Protein AF-A0A2G9U704-F1 (afdb_monomer_lite)

Secondary structure (DSSP, 8-state):
-TTS--------SHHHHHHHH--SS----HHHHHHHHTT-----S---GGGTT-TT-TTGGG---

Sequence (65 aa):
MDRNIAVIPKSVHSERIVENFKLFDFSLTEDEIQLLESSGHRQRLFLHNYMEGHPEDPFALERKH

Organism: Teladorsagia circumcincta (NCBI:txid45464)

Radius of gyration: 17.07 Å; chains: 1; bounding box: 32×32×41 Å

Structure (mmCIF, N/CA/C/O backbone):
data_AF-A0A2G9U704-F1
#
_entry.id   AF-A0A2G9U704-F1
#
loop_
_atom_site.group_PDB
_atom_site.id
_atom_site.type_symbol
_atom_site.label_atom_id
_atom_site.label_alt_id
_atom_site.label_comp_id
_atom_site.label_asym_id
_atom_site.label_entity_id
_atom_site.label_seq_id
_atom_site.pdbx_PDB_ins_code
_atom_site.Cartn_x
_atom_site.Cartn_y
_atom_site.Cartn_z
_atom_site.occupancy
_atom_site.B_iso_or_equiv
_atom_site.auth_seq_id
_atom_site.auth_comp_id
_atom_site.auth_asym_id
_atom_site.auth_atom_id
_atom_site.pdbx_PDB_model_num
ATOM 1 N N . MET A 1 1 ? -7.870 1.942 5.597 1.00 77.56 1 MET A N 1
ATOM 2 C CA . MET A 1 1 ? -8.648 2.318 4.381 1.00 77.56 1 MET A CA 1
ATOM 3 C C . MET A 1 1 ? -8.478 3.797 4.029 1.00 77.56 1 MET A C 1
ATOM 5 O O . MET A 1 1 ? -8.999 4.281 3.030 1.00 77.56 1 MET A O 1
ATOM 9 N N . ASP A 1 2 ? -7.684 4.509 4.818 1.00 88.31 2 ASP A N 1
ATOM 10 C CA . ASP A 1 2 ? -7.843 5.940 5.076 1.00 88.31 2 ASP A CA 1
ATOM 11 C C . ASP A 1 2 ? -7.193 6.821 3.999 1.00 88.31 2 ASP A C 1
ATOM 13 O O . ASP A 1 2 ? -7.381 8.027 3.964 1.00 88.31 2 ASP A O 1
ATOM 17 N N . ARG A 1 3 ? -6.491 6.192 3.046 1.00 90.00 3 ARG A N 1
ATOM 18 C CA . ARG A 1 3 ? -5.974 6.820 1.818 1.00 90.00 3 ARG A CA 1
ATOM 19 C C . ARG A 1 3 ? -6.906 6.652 0.612 1.00 90.00 3 ARG A C 1
ATOM 21 O O . ARG A 1 3 ? -6.518 6.991 -0.499 1.00 90.00 3 ARG A O 1
ATOM 28 N N . ASN A 1 4 ? -8.104 6.095 0.814 1.00 91.06 4 ASN A N 1
ATOM 29 C CA . ASN A 1 4 ? -9.092 5.818 -0.234 1.00 91.06 4 ASN A CA 1
ATOM 30 C C . ASN A 1 4 ? -8.570 4.901 -1.365 1.00 91.06 4 ASN A C 1
ATOM 32 O O . ASN A 1 4 ? -8.855 5.102 -2.544 1.00 91.06 4 ASN A O 1
ATOM 36 N N . ILE A 1 5 ? -7.777 3.887 -1.001 1.00 93.50 5 ILE A N 1
ATOM 37 C CA . ILE A 1 5 ? -7.227 2.877 -1.917 1.00 93.50 5 ILE A CA 1
ATOM 38 C C . ILE A 1 5 ? -7.716 1.500 -1.468 1.00 93.50 5 ILE A C 1
ATOM 40 O O . ILE A 1 5 ? -7.525 1.116 -0.312 1.00 93.50 5 ILE A O 1
ATOM 44 N N . ALA A 1 6 ? -8.314 0.741 -2.387 1.00 94.25 6 ALA A N 1
ATOM 45 C CA . ALA A 1 6 ? -8.685 -0.647 -2.138 1.00 94.25 6 ALA A CA 1
ATOM 46 C C . ALA A 1 6 ? -7.434 -1.542 -2.078 1.00 94.25 6 ALA A C 1
ATOM 48 O O . ALA A 1 6 ? -6.545 -1.441 -2.924 1.00 94.25 6 ALA A O 1
ATOM 49 N N . VAL A 1 7 ? -7.375 -2.438 -1.092 1.00 94.44 7 VAL A N 1
ATOM 50 C CA . VAL A 1 7 ? -6.249 -3.363 -0.885 1.00 94.44 7 VAL A CA 1
ATOM 51 C C . VAL A 1 7 ? -6.643 -4.798 -1.236 1.00 94.44 7 VAL A C 1
ATOM 53 O O . VAL A 1 7 ? -7.767 -5.219 -0.980 1.00 94.44 7 VAL A O 1
ATOM 56 N N . ILE A 1 8 ? -5.707 -5.564 -1.807 1.00 95.44 8 ILE A N 1
ATOM 57 C CA . ILE A 1 8 ? -5.910 -6.971 -2.197 1.00 95.44 8 ILE A CA 1
ATOM 58 C C . ILE A 1 8 ? -4.818 -7.831 -1.531 1.00 95.44 8 ILE A C 1
ATOM 60 O O . ILE A 1 8 ? -3.814 -8.167 -2.166 1.00 95.44 8 ILE A O 1
ATOM 64 N N . PRO A 1 9 ? -4.942 -8.146 -0.227 1.00 95.88 9 PRO A N 1
ATOM 65 C CA . PRO A 1 9 ? -3.920 -8.895 0.493 1.00 95.88 9 PRO A CA 1
ATOM 66 C C . PRO A 1 9 ? -3.920 -10.368 0.065 1.00 95.88 9 PRO A C 1
ATOM 68 O O . PRO A 1 9 ? -4.885 -11.101 0.277 1.00 95.88 9 PRO A O 1
ATOM 71 N N . LYS A 1 10 ? -2.808 -10.836 -0.508 1.00 96.19 10 LYS A N 1
ATOM 72 C CA . LYS A 1 10 ? -2.632 -12.253 -0.853 1.00 96.19 10 LYS A CA 1
ATOM 73 C C . LYS A 1 10 ? -2.277 -13.061 0.396 1.00 96.19 10 LYS A C 1
ATOM 75 O O . LYS A 1 10 ? -1.226 -12.847 0.995 1.00 96.19 10 LYS A O 1
ATOM 80 N N . SER A 1 11 ? -3.087 -14.066 0.727 1.00 97.06 11 SER A N 1
ATOM 81 C CA . SER A 1 11 ? -2.761 -15.090 1.729 1.00 97.06 11 SER A CA 1
ATOM 82 C C . SER A 1 11 ? -3.357 -16.444 1.340 1.00 97.06 11 SER A C 1
ATOM 84 O O . SER A 1 11 ? -4.395 -16.504 0.691 1.00 97.06 11 SER A O 1
ATOM 86 N N . VAL A 1 12 ? -2.690 -17.527 1.740 1.00 97.19 12 VAL A N 1
ATOM 87 C CA . VAL A 1 12 ? -3.203 -18.910 1.653 1.00 97.19 12 VAL A CA 1
ATOM 88 C C . VAL A 1 12 ? -3.457 -19.521 3.035 1.00 97.19 12 VAL A C 1
ATOM 90 O O . VAL A 1 12 ? -4.031 -20.598 3.140 1.00 97.19 12 VAL A O 1
ATOM 93 N N . HIS A 1 13 ? -3.030 -18.837 4.101 1.00 98.19 13 HIS A N 1
ATOM 94 C CA . HIS A 1 13 ? -3.235 -19.269 5.479 1.00 98.19 13 HIS A CA 1
ATOM 95 C C . HIS A 1 13 ? -4.556 -18.695 5.991 1.00 98.19 13 HIS A C 1
ATOM 97 O O . HIS A 1 13 ? -4.743 -17.476 5.969 1.00 98.19 13 HIS A O 1
ATOM 103 N N . SER A 1 14 ? -5.455 -19.564 6.456 1.00 97.00 14 SER A N 1
ATOM 104 C CA . SER A 1 14 ? -6.810 -19.207 6.903 1.00 97.00 14 SER A CA 1
ATOM 105 C C . SER A 1 14 ? -6.810 -18.143 8.002 1.00 97.00 14 SER A C 1
ATOM 107 O O . SER A 1 14 ? -7.524 -17.151 7.897 1.00 97.00 14 SER A O 1
ATOM 109 N N . GLU A 1 15 ? -5.956 -18.301 9.011 1.00 97.75 15 GLU A N 1
ATOM 110 C CA . GLU A 1 15 ? -5.807 -17.360 10.129 1.00 97.75 15 GLU A CA 1
ATOM 111 C C . GLU A 1 15 ? -5.448 -15.952 9.640 1.00 97.75 15 GLU A C 1
ATOM 113 O O . GLU A 1 15 ? -6.094 -14.976 10.016 1.00 97.75 15 GLU A O 1
ATOM 118 N N . ARG A 1 16 ? -4.486 -15.857 8.713 1.00 97.50 16 ARG A N 1
ATOM 119 C CA . ARG A 1 16 ? -4.060 -14.591 8.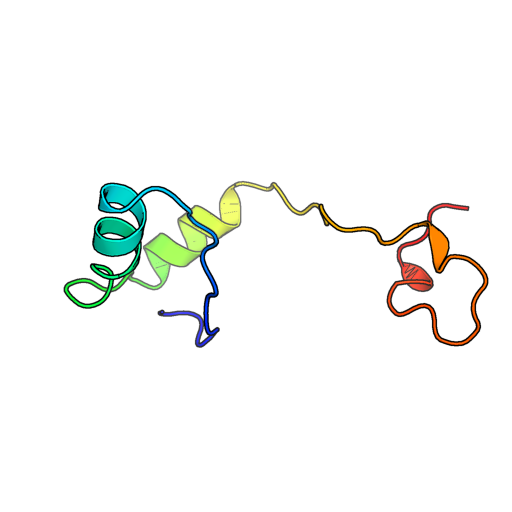102 1.00 9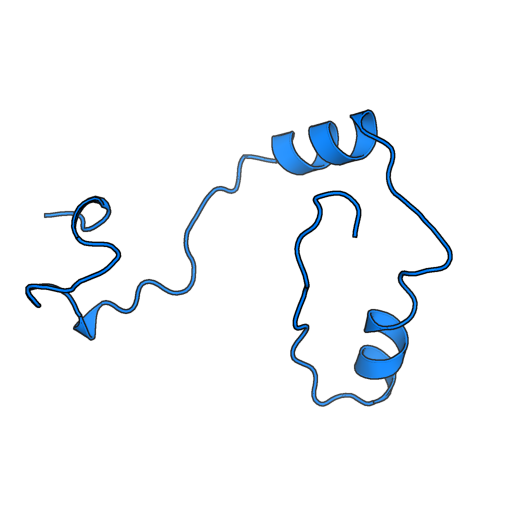7.50 16 ARG A CA 1
ATOM 120 C C . ARG A 1 16 ? -5.143 -13.961 7.231 1.00 97.50 16 ARG A C 1
ATOM 122 O O . ARG A 1 16 ? -5.227 -12.744 7.159 1.00 97.50 16 ARG A O 1
ATOM 129 N N . ILE A 1 17 ? -5.960 -14.766 6.548 1.00 97.31 17 ILE A N 1
ATOM 130 C CA . ILE A 1 17 ? -7.091 -14.253 5.757 1.00 97.31 17 ILE A CA 1
ATOM 131 C C . ILE A 1 17 ? -8.103 -13.570 6.684 1.00 97.31 17 ILE A C 1
ATOM 133 O O . ILE A 1 17 ? -8.554 -12.467 6.387 1.00 97.31 17 ILE A O 1
ATOM 137 N N . VAL A 1 18 ? -8.414 -14.200 7.821 1.00 96.88 18 VAL A N 1
ATOM 138 C CA . VAL A 1 18 ? -9.315 -13.630 8.831 1.00 96.88 18 VAL A CA 1
ATOM 139 C C . VAL A 1 18 ? -8.709 -12.374 9.461 1.00 96.88 18 VAL A C 1
ATOM 141 O O . VAL A 1 18 ? -9.405 -11.373 9.592 1.00 96.88 18 VAL A O 1
ATOM 144 N N . GLU A 1 19 ? -7.426 -12.406 9.826 1.00 96.44 19 GLU A N 1
ATOM 145 C CA . GLU A 1 19 ? -6.696 -11.258 10.383 1.00 96.44 19 GLU A CA 1
ATOM 146 C C . GLU A 1 19 ? -6.712 -10.058 9.424 1.00 96.44 19 GLU A C 1
ATOM 148 O O . GLU A 1 19 ? -7.143 -8.976 9.808 1.00 96.44 19 GLU A O 1
ATOM 153 N N . ASN A 1 20 ? -6.354 -10.261 8.153 1.00 96.12 20 ASN A N 1
ATOM 154 C CA . ASN A 1 20 ? -6.316 -9.203 7.139 1.00 96.12 20 ASN A CA 1
ATOM 155 C C . ASN A 1 20 ? -7.688 -8.571 6.850 1.00 96.12 20 ASN A C 1
ATOM 157 O O . ASN A 1 20 ? -7.742 -7.483 6.283 1.00 96.12 20 ASN A O 1
ATOM 161 N N . PHE A 1 21 ? -8.795 -9.242 7.184 1.00 94.94 21 PHE A N 1
ATOM 162 C CA . PHE A 1 21 ? -10.142 -8.691 7.015 1.00 94.94 21 PHE A CA 1
ATOM 163 C C . PHE A 1 21 ? -10.610 -7.881 8.236 1.00 94.94 21 PHE A C 1
ATOM 165 O O . PHE A 1 21 ? -11.508 -7.050 8.120 1.00 94.94 21 PHE A O 1
ATOM 172 N N . LYS A 1 22 ? -9.995 -8.078 9.408 1.00 95.19 22 LYS A N 1
ATOM 173 C CA . LYS A 1 22 ? -10.295 -7.338 10.645 1.00 95.19 22 LYS A CA 1
ATOM 174 C C . LYS A 1 22 ? -9.557 -5.994 10.673 1.00 95.19 22 LYS A C 1
ATOM 176 O O . LYS A 1 22 ? -8.679 -5.775 11.495 1.00 95.19 22 LYS A O 1
ATOM 181 N N . LEU A 1 23 ? -9.882 -5.122 9.720 1.00 92.44 23 LEU A N 1
ATOM 182 C CA . LEU A 1 23 ? -9.287 -3.783 9.579 1.00 92.44 23 LEU A CA 1
ATOM 183 C C . LEU A 1 23 ? -10.336 -2.658 9.635 1.00 92.44 23 LEU A C 1
ATOM 185 O O . LEU A 1 23 ? -10.037 -1.521 9.283 1.00 92.44 23 LEU A O 1
ATOM 189 N N . PHE A 1 24 ? -11.582 -2.983 9.994 1.00 92.62 24 PHE A N 1
ATOM 190 C CA . PHE A 1 24 ? -12.732 -2.067 9.934 1.00 92.62 24 PHE A CA 1
ATOM 191 C C . PHE A 1 24 ? -13.190 -1.560 11.306 1.00 92.62 24 PHE A C 1
ATOM 193 O O . PHE A 1 24 ? -14.134 -0.781 11.392 1.00 92.62 24 PHE A O 1
ATOM 200 N N . ASP A 1 25 ? -12.554 -2.025 12.376 1.00 94.81 25 ASP A N 1
ATOM 201 C CA . ASP A 1 25 ? -12.803 -1.643 13.765 1.00 94.81 25 ASP A CA 1
ATOM 202 C C . ASP A 1 25 ? -11.878 -0.516 14.255 1.00 94.81 25 ASP A C 1
ATOM 204 O O . ASP A 1 25 ? -12.028 -0.048 15.383 1.00 94.81 25 ASP A O 1
ATOM 208 N N . PHE A 1 26 ? -10.964 -0.036 13.407 1.00 94.62 26 PHE A N 1
ATOM 209 C CA . PHE A 1 26 ? -10.112 1.120 13.674 1.00 94.62 26 PHE A CA 1
ATOM 210 C C . PHE A 1 26 ? -9.877 1.956 12.408 1.00 94.62 26 PHE A C 1
ATOM 212 O O . PHE A 1 26 ? -10.111 1.510 11.285 1.00 94.62 26 PHE A O 1
ATOM 219 N N . SER A 1 27 ? -9.379 3.174 12.605 1.00 94.88 27 SER A N 1
ATOM 220 C CA . SER A 1 27 ? -8.915 4.078 11.550 1.00 94.88 27 SER A CA 1
ATOM 221 C C . SER A 1 27 ? -7.645 4.778 12.013 1.00 94.88 27 SER A C 1
ATOM 223 O O . SER A 1 27 ? -7.500 5.045 13.206 1.00 94.88 27 SER A O 1
ATOM 225 N N . LEU A 1 28 ? -6.753 5.103 11.081 1.00 95.50 28 LEU A N 1
ATOM 226 C CA . LEU A 1 28 ? -5.559 5.893 11.380 1.00 95.50 28 LEU A CA 1
ATOM 227 C C . LEU A 1 28 ? -5.862 7.389 11.280 1.00 95.50 28 LEU A C 1
ATOM 229 O O . LEU A 1 28 ? -6.605 7.824 10.399 1.00 95.50 28 LEU A O 1
ATOM 233 N N . THR A 1 29 ? -5.255 8.169 12.165 1.00 96.00 29 THR A N 1
ATOM 234 C CA . THR A 1 29 ? -5.244 9.632 12.085 1.00 96.00 29 THR A CA 1
ATOM 235 C C . THR A 1 29 ? -4.302 10.114 10.980 1.00 96.00 29 THR A C 1
ATOM 237 O O . THR A 1 29 ? -3.405 9.392 10.536 1.00 96.00 29 THR A O 1
ATOM 240 N N . GLU A 1 30 ? -4.481 11.356 10.532 1.00 94.75 30 GLU A N 1
ATOM 241 C CA . GLU A 1 30 ? -3.614 11.953 9.507 1.00 94.75 30 GLU A CA 1
ATOM 242 C C . GLU A 1 30 ? -2.142 11.989 9.946 1.00 94.75 30 GLU A C 1
ATOM 244 O O . GLU A 1 30 ? -1.260 11.664 9.150 1.00 94.75 30 GLU A O 1
ATOM 249 N N . ASP A 1 31 ? -1.878 12.295 11.218 1.00 96.44 31 ASP A N 1
ATOM 250 C CA . ASP A 1 31 ? -0.524 12.343 11.780 1.00 96.44 31 ASP A CA 1
ATOM 251 C C . ASP A 1 31 ? 0.147 10.958 11.784 1.00 96.44 31 ASP A C 1
ATOM 253 O O . ASP A 1 31 ? 1.327 10.829 11.450 1.00 96.44 31 ASP A O 1
ATOM 257 N N . GLU A 1 32 ? -0.600 9.894 12.098 1.00 96.38 32 GLU A N 1
ATOM 258 C CA . GLU A 1 32 ? -0.097 8.514 12.037 1.00 96.38 32 GLU A CA 1
ATOM 259 C C . GLU A 1 32 ? 0.222 8.091 10.599 1.00 96.38 32 GLU A C 1
ATOM 261 O O . GLU A 1 32 ? 1.235 7.432 10.355 1.00 96.38 32 GLU A O 1
ATOM 266 N N . ILE A 1 33 ? -0.601 8.499 9.627 1.00 94.50 33 ILE A N 1
ATOM 267 C CA . ILE A 1 33 ? -0.333 8.247 8.204 1.00 94.50 33 ILE A CA 1
ATOM 268 C C . ILE A 1 33 ? 0.942 8.978 7.769 1.00 94.50 33 ILE A C 1
ATOM 270 O O . ILE A 1 33 ? 1.808 8.362 7.145 1.00 94.50 33 ILE A O 1
ATOM 274 N N . GLN A 1 34 ? 1.098 10.255 8.131 1.00 93.44 34 GLN A N 1
ATOM 275 C CA . GLN A 1 34 ? 2.307 11.027 7.820 1.00 93.44 34 GLN A CA 1
ATOM 276 C C . GLN A 1 34 ? 3.559 10.395 8.440 1.00 93.44 34 GLN A C 1
ATOM 278 O O . GLN A 1 34 ? 4.602 10.298 7.786 1.00 93.44 34 GLN A O 1
ATOM 283 N N . LEU A 1 35 ? 3.451 9.900 9.675 1.00 95.56 35 LEU A N 1
ATOM 284 C CA . LEU A 1 35 ? 4.534 9.187 10.341 1.00 95.56 35 LEU A CA 1
ATOM 285 C C . LEU A 1 35 ? 4.923 7.913 9.573 1.00 95.56 35 LEU A C 1
ATOM 287 O O . LEU A 1 35 ? 6.112 7.673 9.359 1.00 95.56 35 LEU A O 1
ATOM 291 N N . LEU A 1 36 ? 3.957 7.126 9.092 1.00 93.19 36 LEU A N 1
ATOM 292 C CA . LEU A 1 36 ? 4.228 5.931 8.281 1.00 93.19 36 LEU A CA 1
ATOM 293 C C . LEU A 1 36 ? 4.900 6.273 6.937 1.00 93.19 36 LEU A C 1
ATOM 295 O O . LEU A 1 36 ? 5.833 5.584 6.505 1.00 93.19 36 LEU A O 1
ATOM 299 N N . GLU A 1 37 ? 4.475 7.360 6.287 1.00 91.69 37 GLU A N 1
ATOM 300 C CA . GLU A 1 37 ? 5.054 7.841 5.023 1.00 91.69 37 GLU A CA 1
ATOM 301 C C . GLU A 1 37 ? 6.492 8.376 5.171 1.00 91.69 37 GLU A C 1
ATOM 303 O O . GLU A 1 37 ? 7.243 8.412 4.187 1.00 91.69 37 GLU A O 1
ATOM 308 N N . SER A 1 38 ? 6.909 8.730 6.393 1.00 93.38 38 SER A N 1
ATOM 309 C CA . SER A 1 38 ? 8.259 9.226 6.699 1.00 93.38 38 SER A CA 1
ATOM 310 C C . SER A 1 38 ? 9.355 8.151 6.663 1.00 93.38 38 SER A C 1
ATOM 312 O O . SER A 1 38 ? 10.538 8.484 6.626 1.00 93.38 38 SER A O 1
ATOM 314 N N . SER A 1 39 ? 8.989 6.863 6.596 1.00 89.75 39 SER A N 1
ATOM 315 C CA . SER A 1 39 ? 9.932 5.730 6.604 1.00 89.75 39 SER A CA 1
ATOM 316 C C . SER A 1 39 ? 10.935 5.705 5.436 1.00 89.75 39 SER A C 1
ATOM 318 O O . SER A 1 39 ? 11.925 4.981 5.492 1.00 89.75 39 SER A O 1
ATOM 320 N N . GLY A 1 40 ? 10.710 6.482 4.369 1.00 83.69 40 GLY A N 1
ATOM 321 C CA . GLY A 1 40 ? 11.684 6.698 3.289 1.00 83.69 40 GLY A CA 1
ATOM 322 C C . GLY A 1 40 ? 11.847 5.543 2.290 1.00 83.69 40 GLY A C 1
ATOM 323 O O . GLY A 1 40 ? 12.529 5.698 1.277 1.00 83.69 40 GLY A O 1
ATOM 324 N N . HIS A 1 41 ? 11.188 4.404 2.502 1.00 85.75 41 HIS A N 1
ATOM 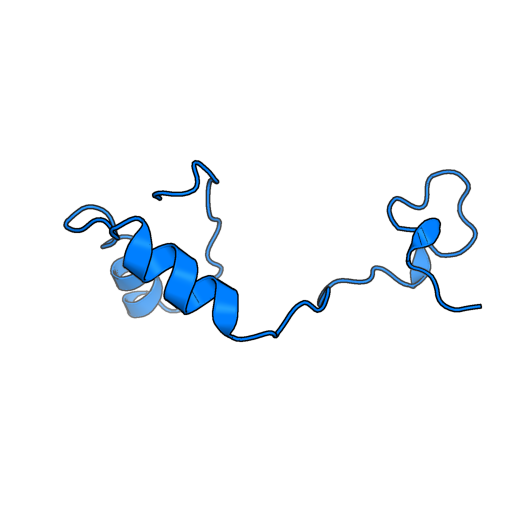325 C CA . HIS A 1 41 ? 11.242 3.262 1.589 1.00 85.75 41 HIS A CA 1
ATOM 326 C C . HIS A 1 41 ? 10.286 3.443 0.400 1.00 85.75 41 HIS A C 1
ATOM 328 O O . HIS A 1 41 ? 9.130 3.026 0.433 1.00 85.75 41 HIS A O 1
ATOM 334 N N . ARG A 1 42 ? 10.777 4.068 -0.678 1.00 87.69 42 ARG A N 1
ATOM 335 C CA . ARG A 1 42 ? 10.019 4.321 -1.917 1.00 87.69 42 ARG A CA 1
ATOM 336 C C . ARG A 1 42 ? 10.626 3.559 -3.095 1.00 87.69 42 ARG A C 1
ATOM 338 O O . ARG A 1 42 ? 11.346 4.128 -3.908 1.00 87.69 42 ARG A O 1
ATOM 345 N N . GLN A 1 43 ? 10.348 2.259 -3.172 1.00 90.25 43 GLN A N 1
ATOM 346 C CA . GLN A 1 43 ? 10.848 1.382 -4.234 1.00 90.25 43 GLN A CA 1
ATOM 347 C C . GLN A 1 43 ? 9.712 0.555 -4.846 1.00 90.25 43 GLN A C 1
ATOM 349 O O . GLN A 1 43 ? 8.923 -0.063 -4.132 1.00 90.25 43 GLN A O 1
ATOM 354 N N . ARG A 1 44 ? 9.659 0.493 -6.181 1.00 91.56 44 ARG A N 1
ATOM 355 C CA . ARG A 1 44 ? 8.777 -0.423 -6.914 1.00 91.56 44 ARG A CA 1
ATOM 356 C C . ARG A 1 44 ? 9.335 -1.847 -6.831 1.00 91.56 44 ARG A C 1
ATOM 358 O O . ARG A 1 44 ? 10.471 -2.088 -7.228 1.00 91.56 44 ARG A O 1
ATOM 365 N N . LEU A 1 45 ? 8.536 -2.791 -6.333 1.00 93.12 45 LEU A N 1
ATOM 366 C CA . LEU A 1 45 ? 8.943 -4.200 -6.202 1.00 93.12 45 LEU A CA 1
ATOM 367 C C . LEU A 1 45 ? 8.660 -5.027 -7.466 1.00 93.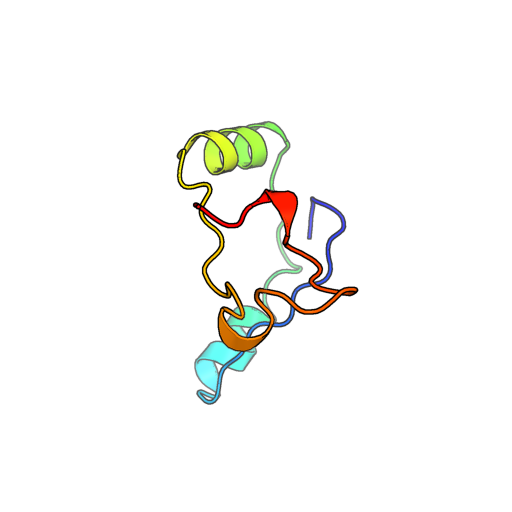12 45 LEU A C 1
ATOM 369 O O . LEU A 1 45 ? 9.422 -5.928 -7.802 1.00 93.12 45 LEU A O 1
ATOM 373 N N . PHE A 1 46 ? 7.586 -4.706 -8.191 1.00 93.38 46 PHE A N 1
ATOM 374 C CA . PHE A 1 46 ? 7.195 -5.386 -9.427 1.00 93.38 46 PHE A CA 1
ATOM 375 C C . PHE A 1 46 ? 7.550 -4.508 -10.628 1.00 93.38 46 PHE A C 1
ATOM 377 O O . PHE A 1 46 ? 6.792 -3.622 -11.012 1.00 93.38 46 PHE A O 1
ATOM 384 N N . LEU A 1 47 ? 8.747 -4.720 -11.179 1.00 92.31 47 LEU A N 1
ATOM 385 C CA . LEU A 1 47 ? 9.298 -3.885 -12.254 1.00 92.31 47 LEU A CA 1
ATOM 386 C C . LEU A 1 47 ? 8.845 -4.311 -13.655 1.00 92.31 47 LEU A C 1
ATOM 388 O O . LEU A 1 47 ? 8.893 -3.506 -14.577 1.00 92.31 47 LEU A O 1
ATOM 392 N N . HIS A 1 48 ? 8.435 -5.571 -13.837 1.00 93.06 48 HIS A N 1
ATOM 393 C CA . HIS A 1 48 ? 8.058 -6.118 -15.148 1.00 93.06 48 HIS A CA 1
ATOM 394 C C . HIS A 1 48 ? 9.122 -5.859 -16.237 1.00 93.06 48 HIS A C 1
ATOM 396 O O . HIS A 1 48 ? 8.813 -5.353 -17.309 1.00 93.06 48 HIS A O 1
ATOM 402 N N . ASN A 1 49 ? 10.392 -6.186 -15.954 1.00 91.69 49 ASN A N 1
ATOM 403 C CA . ASN A 1 49 ? 11.539 -5.875 -16.831 1.00 91.69 49 ASN A CA 1
ATOM 404 C C . ASN A 1 49 ? 11.409 -6.424 -18.259 1.00 91.69 49 ASN A C 1
ATOM 406 O O . ASN A 1 49 ? 11.961 -5.855 -19.186 1.00 91.69 49 ASN A O 1
ATOM 410 N N . TYR A 1 50 ? 10.654 -7.503 -18.461 1.00 91.06 50 TYR A N 1
ATOM 411 C CA . TYR A 1 50 ? 10.407 -8.061 -19.794 1.00 91.06 50 TYR A CA 1
ATOM 412 C C . TYR A 1 50 ? 9.600 -7.133 -20.722 1.00 91.06 50 TYR A C 1
ATOM 414 O O . TYR A 1 50 ? 9.494 -7.427 -21.907 1.00 91.06 50 TYR A O 1
ATOM 422 N N . MET A 1 51 ? 8.997 -6.058 -20.201 1.00 92.88 51 MET A N 1
ATOM 423 C CA . MET A 1 51 ? 8.288 -5.050 -21.000 1.00 92.88 51 MET A CA 1
ATOM 424 C C . MET A 1 51 ? 9.214 -3.949 -21.528 1.00 92.88 51 MET A C 1
ATOM 426 O O . MET A 1 51 ? 8.775 -3.130 -22.329 1.00 92.88 51 MET A O 1
ATOM 430 N N . GLU A 1 52 ? 10.474 -3.911 -21.093 1.00 93.12 52 GLU A N 1
ATOM 431 C CA . GLU A 1 52 ? 11.425 -2.884 -21.508 1.00 93.12 52 GLU A CA 1
ATOM 432 C C . GLU A 1 52 ? 11.638 -2.907 -23.031 1.00 93.12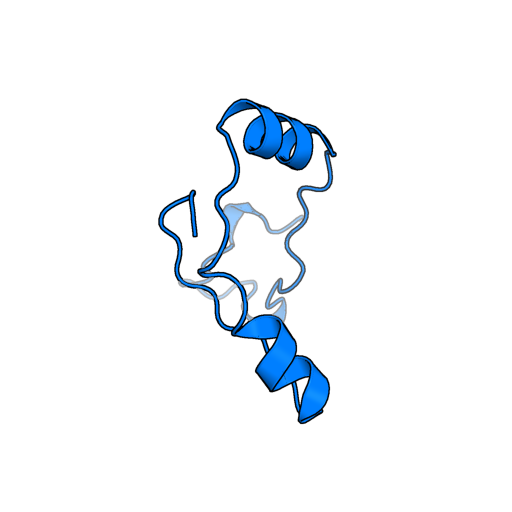 52 GLU A C 1
ATOM 434 O O . GLU A 1 52 ? 11.889 -3.953 -23.631 1.00 93.12 52 GLU A O 1
ATOM 439 N N . GLY A 1 53 ? 11.498 -1.739 -23.665 1.00 91.25 53 GLY A N 1
ATOM 440 C CA . GLY A 1 53 ? 11.565 -1.582 -25.122 1.00 91.25 53 GLY A CA 1
ATOM 441 C C . GLY A 1 53 ? 10.229 -1.765 -25.853 1.00 91.25 53 GLY A C 1
ATOM 442 O O . GLY A 1 53 ? 10.159 -1.489 -27.051 1.00 91.25 53 GLY A O 1
ATOM 443 N N . HIS A 1 54 ? 9.158 -2.177 -25.165 1.00 95.38 54 HIS A N 1
ATOM 444 C CA . HIS A 1 54 ? 7.813 -2.173 -25.739 1.00 95.38 54 HIS A CA 1
ATOM 445 C C . HIS A 1 54 ? 7.279 -0.728 -25.838 1.00 95.38 54 HIS A C 1
ATOM 447 O O . HIS A 1 54 ? 7.451 0.038 -24.889 1.00 95.38 54 HIS A O 1
ATOM 453 N N . PRO A 1 55 ? 6.593 -0.333 -26.932 1.00 95.38 55 PRO A N 1
ATOM 454 C CA . PRO A 1 55 ? 6.050 1.025 -27.080 1.00 95.38 55 PRO A CA 1
ATOM 455 C C . PRO A 1 55 ? 5.063 1.411 -25.967 1.00 95.38 55 PRO A C 1
ATOM 457 O O . PRO A 1 55 ? 4.981 2.574 -25.597 1.00 95.38 55 PRO A O 1
ATOM 460 N N . GLU A 1 56 ? 4.364 0.422 -25.409 1.00 95.81 56 GLU A N 1
ATOM 461 C CA . GLU A 1 56 ? 3.418 0.574 -24.292 1.00 95.81 56 GLU A CA 1
ATOM 462 C C . GLU A 1 56 ? 4.012 0.123 -22.943 1.00 95.81 56 GLU A C 1
ATOM 464 O O . GLU A 1 56 ? 3.295 -0.414 -22.099 1.00 95.81 56 GLU A O 1
ATOM 469 N N . ASP A 1 57 ? 5.329 0.237 -22.740 1.00 94.69 57 ASP A N 1
ATOM 470 C CA . ASP A 1 57 ? 5.922 0.001 -21.418 1.00 94.69 57 ASP A CA 1
ATOM 471 C C . ASP A 1 57 ? 5.409 1.059 -20.420 1.00 94.69 57 ASP A C 1
ATOM 473 O O . ASP A 1 57 ? 5.773 2.235 -20.532 1.00 94.69 57 ASP A O 1
ATOM 477 N N . PRO A 1 58 ? 4.606 0.676 -19.406 1.00 94.12 58 PRO A N 1
ATOM 478 C CA . PRO A 1 58 ? 4.020 1.631 -18.469 1.00 94.12 58 PRO A CA 1
ATOM 479 C C . PRO A 1 58 ? 5.065 2.322 -17.584 1.00 94.12 58 PRO A C 1
ATOM 481 O O . PRO A 1 58 ? 4.756 3.333 -16.955 1.00 94.12 58 PRO A O 1
ATOM 484 N N . PHE A 1 59 ? 6.287 1.785 -17.505 1.00 94.12 59 PHE A N 1
ATOM 485 C CA . PHE A 1 59 ? 7.350 2.295 -16.639 1.00 94.12 59 PHE A CA 1
ATOM 486 C C . PHE A 1 59 ? 8.585 2.752 -17.418 1.00 94.12 59 PHE A C 1
ATOM 488 O O . PHE A 1 59 ? 9.662 2.836 -16.832 1.00 94.12 59 PHE A O 1
ATOM 495 N N . ALA A 1 60 ? 8.441 3.091 -18.704 1.00 92.06 60 ALA A N 1
ATOM 496 C CA . ALA A 1 60 ? 9.554 3.496 -19.569 1.00 92.06 60 ALA A CA 1
ATOM 497 C C . ALA A 1 60 ? 10.436 4.609 -18.958 1.00 92.06 60 ALA A C 1
ATOM 499 O O . ALA A 1 60 ? 11.658 4.541 -19.038 1.00 92.06 60 ALA A O 1
ATOM 500 N N . LEU A 1 61 ? 9.831 5.597 -18.283 1.00 90.56 61 LEU A N 1
ATOM 501 C CA . LEU A 1 61 ? 10.542 6.713 -17.632 1.00 90.56 61 LEU A CA 1
ATOM 502 C C . LEU A 1 61 ? 11.329 6.309 -16.373 1.00 90.56 61 LEU A C 1
ATOM 504 O O . LEU A 1 61 ? 12.212 7.043 -15.936 1.00 90.56 61 LEU A O 1
ATOM 508 N N . GLU A 1 62 ? 10.989 5.173 -15.764 1.00 90.19 62 GLU A N 1
ATOM 509 C CA . GLU A 1 62 ? 11.639 4.649 -14.557 1.00 90.19 62 GLU A CA 1
ATOM 510 C C . GLU A 1 62 ? 12.732 3.614 -14.889 1.00 9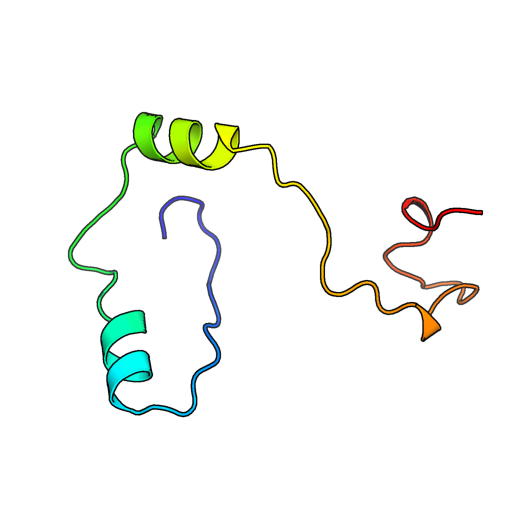0.19 62 GLU A C 1
ATOM 512 O O . GLU A 1 62 ? 13.435 3.150 -13.985 1.00 90.19 62 GLU A O 1
ATOM 517 N N . ARG A 1 63 ? 12.892 3.233 -16.168 1.00 86.88 63 ARG A N 1
ATOM 518 C CA . ARG A 1 63 ? 13.952 2.318 -16.609 1.00 86.88 63 ARG A CA 1
ATOM 519 C C . ARG A 1 63 ? 15.303 3.019 -16.483 1.00 86.88 63 ARG A C 1
ATOM 521 O O . ARG A 1 63 ? 15.494 4.134 -16.961 1.00 86.88 63 ARG A O 1
ATOM 528 N N . LYS A 1 64 ? 16.252 2.370 -15.809 1.00 70.81 64 LYS A N 1
ATOM 529 C CA . LYS A 1 64 ? 17.643 2.828 -15.793 1.00 70.81 64 LYS A CA 1
ATOM 530 C C . LYS A 1 64 ? 18.279 2.387 -17.111 1.00 70.81 64 LYS A C 1
ATOM 532 O O . LYS A 1 64 ? 18.327 1.186 -17.349 1.00 70.81 64 LYS A O 1
ATOM 537 N N . HIS A 1 65 ? 18.717 3.345 -17.930 1.00 57.53 65 HIS A N 1
ATOM 538 C CA . HIS A 1 65 ? 19.623 3.077 -19.052 1.00 57.53 65 HIS A CA 1
ATOM 539 C C . HIS A 1 65 ? 20.916 2.403 -18.578 1.00 57.53 65 HIS A C 1
ATOM 541 O O . HIS A 1 65 ? 21.362 2.716 -17.446 1.00 57.53 65 HIS A O 1
#

Foldseek 3Di:
DAVPDDDDDDDPDPVVVVVVVPPPVDDDDPVRVVVVVVPPPDDDPCLPCVCAPPPVRVCPVVDDD

pLDDT: mean 92.41, std 6.26, range [57.53, 98.19]

InterPro domains:
  IPR018170 Aldo/keto reductase, conserved site [PS00063] (8-23)
  IPR036812 NAD(P)-dependent oxidoreductase domain superfamily [G3DSA:3.20.20.100] (1-63)
  IPR036812 NAD(P)-dependent oxidoreductase domain superfamily [SSF51430] (2-59)